Protein AF-A0A6N9PVB6-F1 (afdb_monomer)

Structure (mmCIF, N/CA/C/O backbone):
data_AF-A0A6N9PVB6-F1
#
_entry.id   AF-A0A6N9PVB6-F1
#
loop_
_atom_site.group_PDB
_atom_site.id
_atom_site.type_symbol
_atom_site.label_atom_id
_atom_site.label_alt_id
_atom_site.label_comp_id
_atom_site.label_asym_id
_atom_site.label_entity_id
_atom_site.label_seq_id
_atom_site.pdbx_PDB_ins_code
_atom_site.Cartn_x
_atom_site.Cartn_y
_atom_site.Cartn_z
_atom_site.occupancy
_atom_site.B_iso_or_equiv
_atom_site.auth_seq_id
_atom_site.auth_comp_id
_atom_site.auth_asym_id
_atom_site.auth_atom_id
_atom_site.pdbx_PDB_model_num
ATOM 1 N N . MET A 1 1 ? -35.154 41.901 -28.757 1.00 39.94 1 MET A N 1
ATOM 2 C CA . MET A 1 1 ? -33.709 41.919 -28.448 1.00 39.94 1 MET A CA 1
ATOM 3 C C . MET A 1 1 ? -33.556 42.109 -26.951 1.00 39.94 1 MET A C 1
ATOM 5 O O . MET A 1 1 ? -33.824 43.196 -26.463 1.00 39.94 1 MET A O 1
ATOM 9 N N . SER A 1 2 ? -33.204 41.059 -26.215 1.00 25.22 2 SER A N 1
ATOM 10 C CA . SER A 1 2 ? -32.865 41.166 -24.794 1.00 25.22 2 SER A CA 1
ATOM 11 C C . SER A 1 2 ? -31.802 40.123 -24.455 1.00 25.22 2 SER A C 1
ATOM 13 O O . SER A 1 2 ? -31.976 38.923 -24.647 1.00 25.22 2 SER A O 1
ATOM 15 N N . CYS A 1 3 ? -30.654 40.638 -24.030 1.00 26.06 3 CYS A N 1
ATOM 16 C CA . CYS A 1 3 ? -29.507 39.899 -23.536 1.00 26.06 3 CYS A CA 1
ATOM 17 C C . CYS A 1 3 ? -29.863 39.300 -22.168 1.00 26.06 3 CYS A C 1
ATOM 19 O O . CYS A 1 3 ? -30.185 40.043 -21.243 1.00 26.06 3 CYS A O 1
ATOM 21 N N . VAL A 1 4 ? -29.828 37.972 -22.042 1.00 32.75 4 VAL A N 1
ATOM 22 C CA . VAL A 1 4 ? -29.982 37.274 -20.759 1.00 32.75 4 VAL A CA 1
ATOM 23 C C . VAL A 1 4 ? -28.588 36.891 -20.277 1.00 32.75 4 VAL A C 1
ATOM 25 O O . VAL A 1 4 ? -27.956 35.977 -20.806 1.00 32.75 4 VAL A O 1
ATOM 28 N N . THR A 1 5 ? -28.088 37.625 -19.288 1.00 30.58 5 THR A N 1
ATOM 29 C CA . THR A 1 5 ? -26.844 37.307 -18.590 1.00 30.58 5 THR A CA 1
ATOM 30 C C . THR A 1 5 ? -27.099 36.200 -17.566 1.00 30.58 5 THR A C 1
ATOM 32 O O . THR A 1 5 ? -27.980 36.292 -16.712 1.00 30.58 5 THR A O 1
ATOM 35 N N . TRP A 1 6 ? -26.317 35.125 -17.650 1.00 25.53 6 TRP A N 1
ATOM 36 C CA . TRP A 1 6 ? -26.328 34.030 -16.685 1.00 25.53 6 TRP A CA 1
ATOM 37 C C . TRP A 1 6 ? -25.642 34.471 -15.387 1.00 25.53 6 TRP A C 1
ATOM 39 O O . TRP A 1 6 ? -24.425 34.646 -15.343 1.00 25.53 6 TRP A O 1
ATOM 49 N N . ARG A 1 7 ? -26.416 34.641 -14.310 1.00 26.91 7 ARG A N 1
ATOM 50 C CA . ARG A 1 7 ? -25.887 34.831 -12.952 1.00 26.91 7 ARG A CA 1
ATOM 51 C C . ARG A 1 7 ? -25.667 33.456 -12.319 1.00 26.91 7 ARG A C 1
ATOM 53 O O . ARG A 1 7 ? -26.620 32.751 -12.001 1.00 26.91 7 ARG A O 1
ATOM 60 N N . SER A 1 8 ? -24.408 33.071 -12.145 1.00 31.44 8 SER A N 1
ATOM 61 C CA . SER A 1 8 ? -24.009 31.882 -11.393 1.00 31.44 8 SER A CA 1
ATOM 62 C C . SER A 1 8 ? -24.334 32.071 -9.905 1.00 31.44 8 SER A C 1
ATOM 64 O O . SER A 1 8 ? -23.821 32.974 -9.244 1.00 31.44 8 SER A O 1
ATOM 66 N N . LYS A 1 9 ? -25.216 31.218 -9.368 1.00 26.52 9 LYS A N 1
ATOM 67 C CA . LYS A 1 9 ? -25.398 31.034 -7.922 1.00 26.52 9 LYS A CA 1
ATOM 68 C C . LYS A 1 9 ? -24.166 30.303 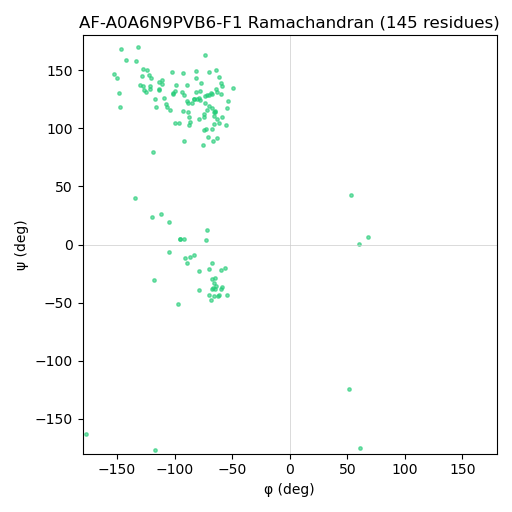-7.387 1.00 26.52 9 LYS A C 1
ATOM 70 O O . LYS A 1 9 ? -24.119 29.078 -7.394 1.00 26.52 9 LYS A O 1
ATOM 75 N N . TRP A 1 10 ? -23.173 31.049 -6.923 1.00 32.34 10 TRP A N 1
ATOM 76 C CA . TRP A 1 10 ? -22.170 30.502 -6.018 1.00 32.34 10 TRP A CA 1
ATOM 77 C C . TRP A 1 10 ? -22.796 30.453 -4.627 1.00 32.34 10 TRP A C 1
ATOM 79 O O . TRP A 1 10 ? -23.067 31.488 -4.019 1.00 32.34 10 TRP A O 1
ATOM 89 N N . ALA A 1 11 ? -23.102 29.243 -4.163 1.00 32.94 11 ALA A N 1
ATOM 90 C CA . ALA A 1 11 ? -23.370 29.007 -2.754 1.00 32.94 11 ALA A CA 1
ATOM 91 C C . ALA A 1 11 ? -22.123 29.405 -1.944 1.00 32.94 11 ALA A C 1
ATOM 93 O O . ALA A 1 11 ? -20.994 29.184 -2.380 1.00 32.94 11 ALA A O 1
ATOM 94 N N . SER A 1 12 ? -22.350 30.047 -0.798 1.00 38.34 12 SER A N 1
ATOM 95 C CA . SER A 1 12 ? -21.317 30.562 0.106 1.00 38.34 12 SER A CA 1
ATOM 96 C C . SER A 1 12 ? -20.235 29.508 0.426 1.00 38.34 12 SER A C 1
ATOM 98 O O . SER A 1 12 ? -20.591 28.376 0.759 1.00 38.34 12 SER A O 1
ATOM 100 N N . PRO A 1 13 ? -18.932 29.859 0.396 1.00 45.34 13 PRO A N 1
ATOM 101 C CA . PRO A 1 13 ? -17.824 28.917 0.591 1.00 45.34 13 PRO A CA 1
ATOM 102 C C . PRO A 1 13 ? -17.645 28.417 2.038 1.00 45.34 13 PRO A C 1
ATOM 104 O O . PRO A 1 13 ? -16.704 27.680 2.315 1.00 45.34 13 PRO A O 1
ATOM 107 N N . PHE A 1 14 ? -18.527 28.785 2.973 1.00 36.38 14 PHE A N 1
ATOM 108 C CA . PHE A 1 14 ? -18.379 28.434 4.392 1.00 36.38 14 PHE A CA 1
ATOM 109 C C . PHE A 1 14 ? -19.047 27.116 4.820 1.00 36.38 14 PHE A C 1
ATOM 111 O O . PHE A 1 14 ? -18.769 26.640 5.915 1.00 36.38 14 PHE A O 1
ATOM 118 N N . LEU A 1 15 ? -19.890 26.496 3.984 1.00 34.34 15 LEU A N 1
ATOM 119 C CA . LEU A 1 15 ? -20.641 25.275 4.345 1.00 34.34 15 LEU A CA 1
ATOM 120 C C . LEU A 1 15 ? -19.971 23.956 3.912 1.00 34.34 15 LEU A C 1
ATOM 122 O O . LEU A 1 15 ? -20.544 22.888 4.096 1.00 34.34 15 LEU A O 1
ATOM 126 N N . SER A 1 16 ? -18.759 24.012 3.356 1.00 41.88 16 SER A N 1
ATOM 127 C CA . SER A 1 16 ? -17.951 22.835 3.001 1.00 41.88 16 SER A CA 1
ATOM 128 C C . SER A 1 16 ? -16.499 23.004 3.457 1.00 41.88 16 SER A C 1
ATOM 130 O O . SER A 1 16 ? -15.562 22.709 2.712 1.00 41.88 16 SER A O 1
ATOM 132 N N . SER A 1 17 ? -16.301 23.573 4.650 1.00 38.91 17 SER A N 1
ATOM 133 C CA . SER A 1 17 ? -14.961 23.728 5.213 1.00 38.91 17 SER A CA 1
ATOM 134 C C . SER A 1 17 ? -14.393 22.348 5.572 1.00 38.91 17 SER A C 1
ATOM 136 O O . SER A 1 17 ? -15.063 21.608 6.296 1.00 38.91 17 SER A O 1
ATOM 138 N N . PRO A 1 18 ? -13.158 21.997 5.157 1.00 41.81 18 PRO A N 1
ATOM 139 C CA . PRO A 1 18 ? -12.524 20.716 5.495 1.00 41.81 18 PRO A CA 1
ATOM 140 C C . PRO A 1 18 ? -12.428 20.467 7.008 1.00 41.81 18 PRO A C 1
ATOM 142 O O . PRO A 1 18 ? -12.309 19.329 7.448 1.00 41.81 18 PRO A O 1
ATOM 145 N N . THR A 1 19 ? -12.513 21.533 7.809 1.00 50.34 19 THR A N 1
ATOM 146 C CA . THR A 1 19 ? -12.519 21.501 9.276 1.00 50.34 19 THR A CA 1
ATOM 147 C C . THR A 1 19 ? -13.767 20.860 9.888 1.00 50.34 19 THR A C 1
ATOM 149 O O . THR A 1 19 ? -13.734 20.523 11.065 1.00 50.34 19 THR A O 1
ATOM 152 N N . GLN A 1 20 ? -14.856 20.678 9.132 1.00 47.28 20 GLN A N 1
ATOM 153 C CA . GLN A 1 20 ? -16.078 20.023 9.629 1.00 47.28 20 GLN A CA 1
ATOM 154 C C . GLN A 1 20 ? -16.054 18.494 9.496 1.00 47.28 20 GLN A C 1
ATOM 156 O O . GLN A 1 20 ? -16.894 17.824 10.090 1.00 47.28 20 GLN A O 1
ATOM 161 N N . THR A 1 21 ? -15.074 17.941 8.777 1.00 46.31 21 THR A N 1
ATOM 162 C CA . THR A 1 21 ? -14.867 16.490 8.624 1.00 46.31 21 THR A 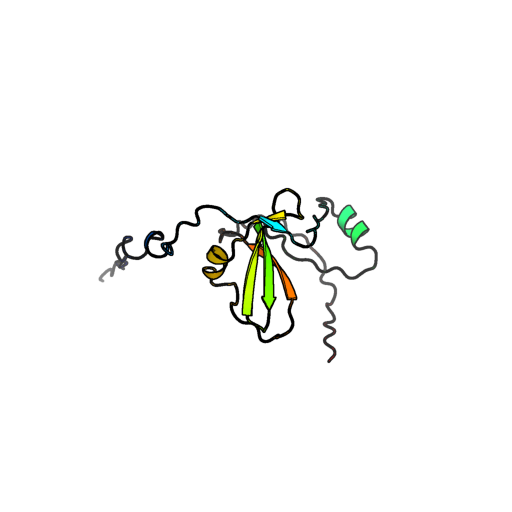CA 1
ATOM 163 C C . THR A 1 21 ? -13.585 16.036 9.322 1.00 46.31 21 THR A C 1
ATOM 165 O O . THR A 1 21 ? -12.962 15.055 8.923 1.00 46.31 21 THR A O 1
ATOM 168 N N . VAL A 1 22 ? -13.142 16.762 10.349 1.00 45.31 22 VAL A N 1
ATOM 169 C CA . VAL A 1 22 ? -12.060 16.290 11.213 1.00 45.31 22 VAL A CA 1
ATOM 170 C C . VAL A 1 22 ? -12.715 15.453 12.301 1.00 45.31 22 VAL A C 1
ATOM 172 O O . VAL A 1 22 ? -13.350 15.985 13.208 1.00 45.31 22 VAL A O 1
ATOM 175 N N . LEU A 1 23 ? -12.619 14.131 12.163 1.00 45.09 23 LEU A N 1
ATOM 176 C CA . LEU A 1 23 ? -12.973 13.190 13.220 1.00 45.09 23 LEU A CA 1
ATOM 177 C C . LEU A 1 23 ? -12.171 13.590 14.474 1.00 45.09 23 LEU A C 1
ATOM 179 O O . LEU A 1 23 ? -10.946 13.649 14.425 1.00 45.09 23 LEU A O 1
ATOM 183 N N . GLY A 1 24 ? -12.877 13.971 15.540 1.00 49.06 24 GLY A N 1
ATOM 184 C CA . GLY A 1 24 ? -12.377 14.800 16.646 1.00 49.06 24 GLY A CA 1
ATOM 185 C C . GLY A 1 24 ? -11.382 14.162 17.617 1.00 49.06 24 GLY A C 1
ATOM 186 O O . GLY A 1 24 ? -11.109 14.765 18.652 1.00 49.06 24 GLY A O 1
ATOM 187 N N . ASP A 1 25 ? -10.818 13.000 17.301 1.00 58.25 25 ASP A N 1
ATOM 188 C CA . ASP A 1 25 ? -9.800 12.371 18.136 1.00 58.25 25 ASP A CA 1
ATOM 189 C C . ASP A 1 25 ? -8.413 12.720 17.594 1.00 58.25 25 ASP A C 1
ATOM 191 O O . ASP A 1 25 ? -7.955 12.201 16.573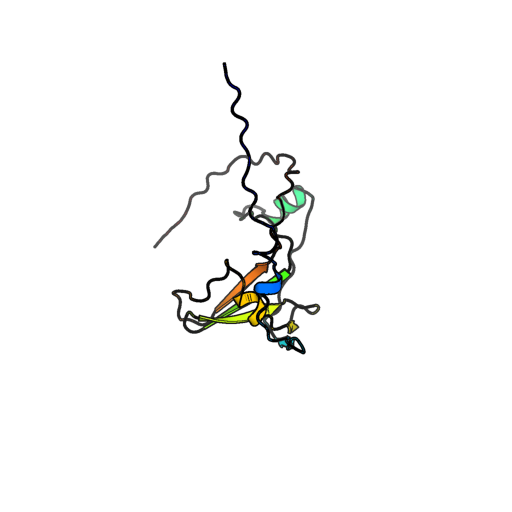 1.00 58.25 25 ASP A O 1
ATOM 195 N N . ILE A 1 26 ? -7.730 13.635 18.284 1.00 51.28 26 ILE A N 1
ATOM 196 C CA . ILE A 1 26 ? -6.307 13.885 18.066 1.00 51.28 26 ILE A CA 1
ATOM 197 C C . ILE A 1 26 ? -5.574 12.612 18.502 1.00 51.28 26 ILE A C 1
ATOM 199 O O . ILE A 1 26 ? -5.418 12.354 19.695 1.00 51.28 26 ILE A O 1
ATOM 203 N N . LEU A 1 27 ? -5.133 11.802 17.537 1.00 59.06 27 LEU A N 1
ATOM 204 C CA . LEU A 1 27 ? -4.163 10.740 17.793 1.00 59.06 27 LEU A CA 1
ATOM 205 C C . LEU A 1 27 ? -2.902 11.399 18.353 1.00 59.06 27 LEU A C 1
ATOM 207 O O . LEU A 1 27 ? -2.213 12.125 17.639 1.00 59.06 27 LEU A O 1
ATOM 211 N N . ALA A 1 28 ? -2.644 11.179 19.643 1.00 57.34 28 ALA A N 1
ATOM 212 C CA . ALA A 1 28 ? -1.504 11.766 20.335 1.00 57.34 28 ALA A CA 1
ATOM 213 C C . ALA A 1 28 ? -0.182 11.345 19.676 1.00 57.34 28 ALA A C 1
ATOM 215 O O . ALA A 1 28 ? 0.714 12.171 19.534 1.00 57.34 28 ALA A O 1
ATOM 216 N N . GLU A 1 29 ? -0.090 10.089 19.224 1.00 67.69 29 GLU A N 1
ATOM 217 C CA . GLU A 1 29 ? 1.086 9.517 18.569 1.00 67.69 29 GLU A CA 1
ATOM 218 C C . GLU A 1 29 ? 0.673 8.390 17.608 1.00 67.69 29 GLU A C 1
ATOM 220 O O . GLU A 1 29 ? -0.288 7.657 17.861 1.00 67.69 29 GLU A O 1
ATOM 225 N N . LEU A 1 30 ? 1.401 8.239 16.498 1.00 81.75 30 LEU A N 1
ATOM 226 C CA . LEU A 1 30 ? 1.228 7.106 15.590 1.00 81.75 30 LEU A CA 1
ATOM 227 C C . LEU A 1 30 ? 2.016 5.910 16.126 1.00 81.75 30 LEU A C 1
ATOM 229 O O . LEU A 1 30 ? 3.218 6.001 16.372 1.00 81.75 30 LEU A O 1
ATOM 233 N N . THR A 1 31 ? 1.346 4.773 16.306 1.00 86.00 31 THR A N 1
ATOM 234 C CA . THR A 1 31 ? 2.002 3.570 16.829 1.00 86.00 31 THR A CA 1
ATOM 235 C C . THR A 1 31 ? 2.897 2.942 15.754 1.00 86.00 31 THR A C 1
ATOM 237 O O . THR A 1 31 ? 2.412 2.679 14.648 1.00 86.00 31 THR A O 1
ATOM 240 N N . PRO A 1 32 ? 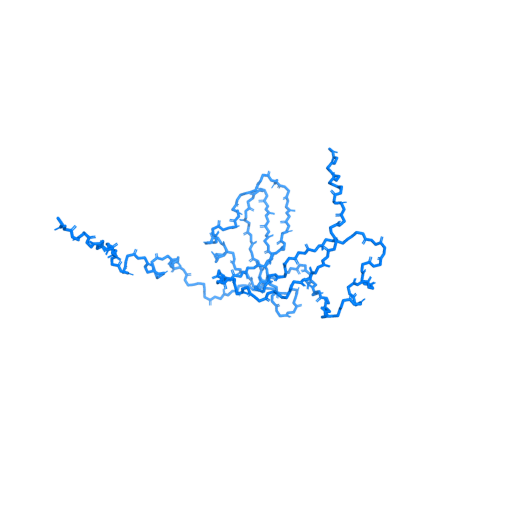4.182 2.660 16.043 1.00 86.56 32 PRO A N 1
ATOM 241 C CA . PRO A 1 32 ? 5.046 1.961 15.106 1.00 86.56 32 PRO A CA 1
ATOM 242 C C . PRO A 1 32 ? 4.649 0.483 15.016 1.00 86.56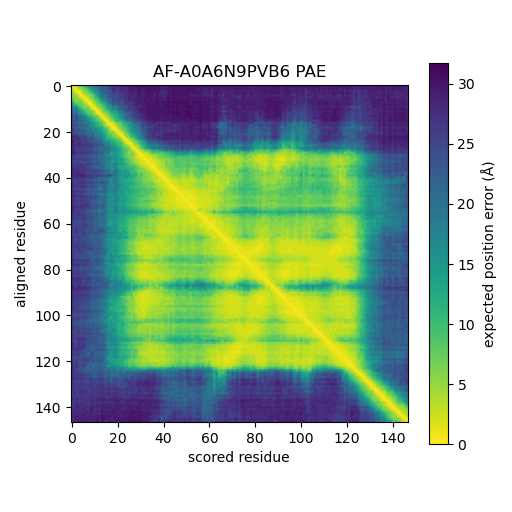 32 PRO A C 1
ATOM 244 O O . PRO A 1 32 ? 4.549 -0.217 16.023 1.00 86.56 32 PRO A O 1
ATOM 247 N N . VAL A 1 33 ? 4.450 -0.015 13.798 1.00 88.19 33 VAL A N 1
ATOM 248 C CA . VAL A 1 33 ? 4.045 -1.395 13.519 1.00 88.19 33 VAL A CA 1
ATOM 249 C C . VAL A 1 33 ? 5.018 -2.034 12.540 1.00 88.19 33 VAL A C 1
ATOM 251 O O . VAL A 1 33 ? 5.357 -1.478 11.493 1.00 88.19 33 VAL A O 1
ATOM 254 N N . ARG A 1 34 ? 5.446 -3.255 12.866 1.00 87.00 34 ARG A N 1
ATOM 255 C CA . ARG A 1 34 ? 6.303 -4.052 11.991 1.00 87.00 34 ARG A CA 1
ATOM 256 C C . ARG A 1 34 ? 5.489 -4.693 10.864 1.00 87.00 34 ARG A C 1
ATOM 258 O O . ARG A 1 34 ? 4.458 -5.331 11.099 1.00 87.00 34 ARG A O 1
ATOM 265 N N . HIS A 1 35 ? 5.984 -4.576 9.639 1.00 84.62 35 HIS A N 1
ATOM 266 C CA . HIS A 1 35 ? 5.400 -5.200 8.456 1.00 84.62 35 HIS A CA 1
ATOM 267 C C . HIS A 1 35 ? 6.460 -5.923 7.616 1.00 84.62 35 HIS A C 1
ATOM 269 O O . HIS A 1 35 ? 7.664 -5.819 7.857 1.00 84.62 35 HIS A O 1
ATOM 275 N N . THR A 1 36 ? 6.002 -6.702 6.635 1.00 82.62 36 THR A N 1
ATOM 276 C CA . THR A 1 36 ? 6.878 -7.383 5.675 1.00 82.62 36 THR A CA 1
ATOM 277 C C . THR A 1 36 ? 7.727 -6.351 4.928 1.00 82.62 36 THR A C 1
ATOM 279 O O . THR A 1 36 ? 7.166 -5.325 4.526 1.00 82.62 36 THR A O 1
ATOM 282 N N . PRO A 1 37 ? 9.038 -6.589 4.724 1.00 82.50 37 PRO A N 1
ATOM 283 C CA . PRO A 1 37 ? 9.913 -5.624 4.071 1.00 82.50 37 PRO A CA 1
ATOM 284 C C . PRO A 1 37 ? 9.360 -5.179 2.714 1.00 82.50 37 PRO A C 1
ATOM 286 O O . PRO A 1 37 ? 9.100 -6.004 1.838 1.00 82.50 37 PRO A O 1
ATOM 289 N N . MET A 1 38 ? 9.178 -3.873 2.539 1.00 82.75 38 MET A N 1
ATOM 290 C CA . MET A 1 38 ? 8.720 -3.307 1.269 1.00 82.75 38 MET A CA 1
ATOM 291 C C . MET A 1 38 ? 9.920 -2.982 0.383 1.00 82.75 38 MET A C 1
ATOM 293 O O . MET A 1 38 ? 10.803 -2.219 0.771 1.00 82.75 38 MET A O 1
ATOM 297 N N . LEU A 1 39 ? 9.944 -3.553 -0.819 1.00 82.75 39 LEU A N 1
ATOM 298 C CA . LEU A 1 39 ? 11.043 -3.369 -1.764 1.00 82.75 39 LEU A CA 1
ATOM 299 C C . LEU A 1 39 ? 10.913 -2.048 -2.533 1.00 82.75 39 LEU A C 1
ATOM 301 O O . LEU A 1 39 ? 9.812 -1.575 -2.820 1.00 82.75 39 LEU A O 1
ATOM 305 N N . SER A 1 40 ? 12.050 -1.468 -2.916 1.00 81.88 40 SER A N 1
ATOM 306 C CA . SER A 1 40 ? 12.087 -0.392 -3.906 1.00 81.88 40 SER A CA 1
ATOM 307 C C . SER A 1 40 ? 12.312 -0.947 -5.306 1.00 81.88 40 SER A C 1
ATOM 309 O O . SER A 1 40 ? 13.037 -1.919 -5.489 1.00 81.88 40 SER A O 1
ATOM 311 N N . ALA A 1 41 ? 11.732 -0.279 -6.299 1.00 85.00 41 ALA A N 1
ATOM 312 C CA . ALA A 1 41 ? 11.989 -0.570 -7.701 1.00 85.00 41 ALA A CA 1
ATOM 313 C C . ALA A 1 41 ? 13.177 0.249 -8.224 1.00 85.00 41 ALA A C 1
ATOM 315 O O . ALA A 1 41 ? 13.255 1.461 -7.977 1.00 85.00 41 ALA A O 1
ATOM 316 N N . ASP A 1 42 ? 14.042 -0.406 -8.998 1.00 86.88 42 ASP A N 1
ATOM 317 C CA . ASP A 1 42 ? 15.063 0.263 -9.801 1.00 86.88 42 ASP A CA 1
ATOM 318 C C . ASP A 1 42 ? 14.421 1.138 -10.880 1.00 86.88 42 ASP A C 1
ATOM 320 O O . ASP A 1 42 ? 13.316 0.885 -11.366 1.00 86.88 42 ASP A O 1
ATOM 324 N N . LYS A 1 43 ? 15.119 2.214 -11.248 1.00 88.94 43 LYS A N 1
ATOM 325 C CA . LYS A 1 43 ? 14.614 3.223 -12.182 1.00 88.94 43 LYS A CA 1
ATOM 326 C C . LYS A 1 43 ? 15.599 3.393 -13.325 1.00 88.94 43 LYS A C 1
ATOM 328 O O . LYS A 1 43 ? 16.780 3.628 -13.100 1.00 88.94 43 LYS A O 1
ATOM 333 N N . THR A 1 44 ? 15.088 3.369 -14.549 1.00 89.50 44 THR A N 1
ATOM 334 C CA . THR A 1 44 ? 15.837 3.756 -15.746 1.00 89.50 44 THR A CA 1
ATOM 335 C C . THR A 1 44 ? 15.113 4.890 -16.459 1.00 89.50 44 THR A C 1
ATOM 337 O O . THR A 1 44 ? 13.885 4.958 -16.453 1.00 89.50 44 THR A O 1
ATOM 340 N N . LYS A 1 45 ? 15.882 5.795 -17.066 1.00 89.50 45 LYS A N 1
ATOM 341 C CA . LYS A 1 45 ? 15.372 6.815 -17.998 1.00 89.50 45 LYS A CA 1
ATOM 342 C C . LYS A 1 45 ? 15.699 6.480 -19.456 1.00 89.50 45 LYS A C 1
ATOM 344 O O . LYS A 1 45 ? 15.256 7.187 -20.351 1.00 89.50 45 LYS A O 1
ATOM 349 N N . LEU A 1 46 ? 16.490 5.430 -19.677 1.00 91.62 46 LEU A N 1
ATOM 350 C CA . LEU A 1 46 ? 16.963 5.001 -20.987 1.00 91.62 46 LEU A CA 1
ATOM 351 C C . LEU A 1 46 ? 16.106 3.848 -21.502 1.00 91.62 46 LEU A C 1
ATOM 353 O O . LEU A 1 46 ? 15.796 2.916 -20.748 1.00 91.62 46 LEU A O 1
ATOM 357 N N . VAL A 1 47 ? 15.766 3.903 -22.790 1.00 89.62 47 VAL A N 1
ATOM 358 C CA . VAL A 1 47 ? 14.947 2.885 -23.464 1.00 89.62 47 VAL A CA 1
ATOM 359 C C . VAL A 1 47 ? 15.704 1.561 -23.539 1.00 89.62 47 VAL A C 1
ATOM 361 O O . VAL A 1 47 ? 15.124 0.505 -23.300 1.00 89.62 47 VAL A O 1
ATOM 364 N N . GLU A 1 48 ? 17.016 1.607 -23.756 1.00 91.19 48 GLU A N 1
ATOM 365 C CA . GLU A 1 48 ? 17.894 0.435 -23.793 1.00 91.19 48 GLU A CA 1
ATOM 366 C C . GLU A 1 48 ? 17.846 -0.341 -22.471 1.00 91.19 48 GLU A C 1
ATOM 368 O O . GLU A 1 48 ? 17.845 -1.572 -22.463 1.00 91.19 48 GLU A O 1
ATOM 373 N N . GLY A 1 49 ? 17.739 0.372 -21.344 1.00 88.88 49 GLY A N 1
ATOM 374 C CA . GLY A 1 49 ? 17.583 -0.239 -20.025 1.00 88.88 49 GLY A CA 1
ATOM 375 C C . GLY A 1 49 ? 16.268 -1.008 -19.886 1.00 88.88 49 GLY A C 1
ATOM 376 O O . GLY A 1 49 ? 16.254 -2.093 -19.306 1.00 88.88 49 GLY A O 1
ATOM 377 N N . LEU A 1 50 ? 15.180 -0.488 -20.465 1.00 88.94 50 LEU A N 1
ATOM 378 C CA . LEU A 1 50 ? 13.882 -1.165 -20.478 1.00 88.94 50 LEU A CA 1
ATOM 379 C C . LEU A 1 50 ? 13.902 -2.405 -21.383 1.00 88.94 50 LEU A C 1
ATOM 381 O O . LEU A 1 50 ? 13.424 -3.459 -20.971 1.00 88.94 50 LEU A O 1
ATOM 385 N N . VAL A 1 51 ? 14.502 -2.309 -22.574 1.00 90.44 51 VAL A N 1
ATOM 386 C CA . VAL A 1 51 ? 14.660 -3.454 -23.493 1.00 90.44 51 VAL A CA 1
ATOM 387 C C . VAL A 1 51 ? 15.500 -4.555 -22.842 1.00 90.44 51 VAL A C 1
ATOM 389 O O . VAL A 1 51 ? 15.127 -5.727 -22.872 1.00 90.44 51 VAL A O 1
ATOM 392 N N . ARG A 1 52 ? 16.595 -4.186 -22.165 1.00 92.62 52 ARG A N 1
ATOM 393 C CA . ARG A 1 52 ? 17.432 -5.132 -21.414 1.00 92.62 52 ARG A CA 1
ATOM 394 C C . ARG A 1 52 ? 16.686 -5.785 -20.246 1.00 92.62 52 ARG A C 1
ATOM 396 O O . ARG A 1 52 ? 16.952 -6.949 -19.948 1.00 92.62 52 ARG A O 1
ATOM 403 N N . PHE A 1 53 ? 15.798 -5.050 -19.575 1.00 89.88 53 PHE A N 1
ATOM 404 C CA . PHE A 1 53 ? 14.952 -5.582 -18.505 1.00 89.88 53 PHE A CA 1
ATOM 405 C C . PHE A 1 53 ? 13.918 -6.581 -19.045 1.00 89.88 53 PHE A C 1
ATOM 407 O O . PHE A 1 53 ? 13.812 -7.685 -18.514 1.00 89.88 53 PHE A O 1
ATOM 414 N N . ALA A 1 54 ? 13.209 -6.219 -20.120 1.00 91.75 54 ALA A N 1
ATOM 415 C CA . ALA A 1 54 ? 12.166 -7.047 -20.726 1.00 91.75 54 ALA A CA 1
ATOM 416 C C . ALA A 1 54 ? 12.721 -8.329 -21.368 1.00 91.75 54 ALA A C 1
ATOM 418 O O . ALA A 1 54 ? 12.117 -9.395 -21.248 1.00 91.75 54 ALA A O 1
ATOM 419 N N . ARG A 1 55 ? 13.900 -8.247 -22.004 1.00 91.56 55 ARG A N 1
ATOM 420 C CA . ARG A 1 55 ? 14.472 -9.340 -22.809 1.00 91.56 55 ARG A CA 1
ATOM 421 C C . ARG A 1 55 ? 13.425 -9.836 -23.822 1.00 91.56 55 ARG A C 1
ATOM 423 O O . ARG A 1 55 ? 12.902 -9.029 -24.578 1.00 91.56 55 ARG A O 1
ATOM 430 N N . GLU A 1 56 ? 13.104 -11.127 -23.812 1.00 91.50 56 GLU A N 1
ATOM 431 C CA . GLU A 1 56 ? 12.100 -11.763 -24.683 1.00 91.50 56 GLU A CA 1
ATOM 432 C C . GLU A 1 56 ? 10.791 -12.090 -23.941 1.00 91.50 56 GLU A C 1
ATOM 434 O O . GLU A 1 56 ? 10.030 -12.956 -24.363 1.00 91.50 56 GLU A O 1
ATOM 439 N N . LYS A 1 57 ? 10.539 -11.451 -22.792 1.00 94.12 57 LYS A N 1
ATOM 440 C CA . LYS A 1 57 ? 9.349 -11.704 -21.973 1.00 94.12 57 LYS A CA 1
ATOM 441 C C . LYS A 1 57 ? 8.303 -10.615 -22.169 1.00 94.12 57 LYS A C 1
ATOM 443 O O . LYS A 1 57 ? 8.639 -9.441 -22.320 1.00 94.12 57 LYS A O 1
ATOM 448 N N . ASP A 1 58 ? 7.038 -11.004 -22.058 1.00 92.94 58 ASP A N 1
ATOM 449 C CA . ASP A 1 58 ? 5.938 -10.051 -21.947 1.00 92.94 58 ASP A CA 1
ATOM 450 C C . ASP A 1 58 ? 6.072 -9.237 -20.652 1.00 92.94 58 ASP A C 1
ATOM 452 O O . ASP A 1 58 ? 6.325 -9.781 -19.573 1.00 92.94 58 ASP A O 1
ATOM 456 N N . VAL A 1 59 ? 5.907 -7.916 -20.759 1.00 91.31 59 VAL A N 1
ATOM 457 C CA . VAL A 1 59 ? 6.025 -6.977 -19.636 1.00 91.31 59 VAL A CA 1
ATOM 458 C C . VAL A 1 59 ? 4.739 -6.183 -19.445 1.00 91.31 59 VAL A C 1
ATOM 460 O O . VAL A 1 59 ? 4.158 -5.666 -20.399 1.00 91.31 59 VAL A O 1
ATOM 463 N N . LEU A 1 60 ? 4.312 -6.043 -18.188 1.00 91.69 60 LEU A N 1
ATOM 464 C CA . LEU A 1 60 ? 3.208 -5.165 -17.816 1.00 91.69 60 LEU A CA 1
ATOM 465 C C . LEU A 1 60 ? 3.743 -3.760 -17.534 1.00 91.69 60 LEU A C 1
ATOM 467 O O . LEU A 1 60 ? 4.569 -3.562 -16.643 1.00 91.69 60 LEU A O 1
ATOM 471 N N . LEU A 1 61 ? 3.238 -2.777 -18.273 1.00 89.19 61 LEU A N 1
ATOM 472 C CA . LEU A 1 61 ? 3.542 -1.367 -18.054 1.00 89.19 61 LEU A CA 1
ATOM 473 C C . LEU A 1 61 ? 2.385 -0.709 -17.306 1.00 89.19 61 LEU A C 1
ATOM 475 O O . LEU A 1 61 ? 1.230 -0.807 -17.714 1.00 89.19 61 LEU A O 1
ATOM 479 N N . SER A 1 62 ? 2.706 -0.011 -16.223 1.00 88.62 62 SER A N 1
ATOM 480 C CA . SER A 1 62 ? 1.744 0.766 -15.445 1.00 88.62 62 SER A CA 1
ATOM 481 C C . SER A 1 62 ? 2.298 2.151 -15.136 1.00 88.62 62 SER A C 1
ATOM 483 O O . SER A 1 62 ? 3.508 2.392 -15.180 1.00 88.62 62 SER A O 1
ATOM 485 N N . TRP A 1 63 ? 1.397 3.089 -14.852 1.00 89.44 63 TRP A N 1
ATOM 486 C CA . TRP A 1 63 ? 1.787 4.424 -14.425 1.00 89.44 63 TRP A CA 1
ATOM 487 C C . TRP A 1 63 ? 2.367 4.368 -13.020 1.00 89.44 63 TRP A C 1
ATOM 489 O O . TRP A 1 63 ? 1.742 3.857 -12.091 1.00 89.44 63 TRP A O 1
ATOM 499 N N . LYS A 1 64 ? 3.553 4.952 -12.857 1.00 87.12 64 LYS A N 1
ATOM 500 C CA . LYS A 1 64 ? 4.131 5.150 -11.537 1.00 87.12 64 LYS A CA 1
ATOM 501 C C . LYS A 1 64 ? 3.390 6.285 -10.839 1.00 87.12 64 LYS A C 1
ATOM 503 O O . LYS A 1 64 ? 3.487 7.437 -11.254 1.00 87.12 64 LYS A O 1
ATOM 508 N N . ILE A 1 65 ? 2.665 5.943 -9.784 1.00 88.50 65 ILE A N 1
ATOM 509 C CA . ILE A 1 65 ? 1.997 6.917 -8.926 1.00 88.50 65 ILE A CA 1
ATOM 510 C C . ILE A 1 65 ? 3.013 7.432 -7.910 1.00 88.50 65 ILE A C 1
ATOM 512 O O . ILE A 1 65 ? 3.662 6.650 -7.215 1.00 88.50 65 ILE A O 1
ATOM 516 N N . ASP A 1 66 ? 3.175 8.750 -7.849 1.00 84.19 66 ASP A N 1
ATOM 517 C CA . ASP A 1 66 ? 4.041 9.396 -6.871 1.00 84.19 66 ASP A CA 1
ATOM 518 C C . ASP A 1 66 ? 3.209 9.772 -5.642 1.00 84.19 66 ASP A C 1
ATOM 520 O O . ASP A 1 66 ? 2.283 10.581 -5.709 1.00 84.19 66 ASP A O 1
ATOM 524 N N . GLY A 1 67 ? 3.524 9.142 -4.516 1.00 88.19 67 GLY A N 1
ATOM 525 C CA . GLY A 1 67 ? 2.762 9.271 -3.285 1.00 88.19 67 GLY A CA 1
ATOM 526 C C . GLY A 1 67 ? 3.388 8.486 -2.138 1.00 88.19 67 GLY A C 1
ATOM 527 O O . GLY A 1 67 ? 4.556 8.095 -2.200 1.00 88.19 67 GLY A O 1
ATOM 528 N N . LEU A 1 68 ? 2.599 8.253 -1.094 1.00 89.19 68 LEU A N 1
ATOM 529 C CA . LEU A 1 68 ? 3.003 7.478 0.073 1.00 89.19 68 LEU A CA 1
ATOM 530 C C . LEU A 1 68 ? 2.586 6.017 -0.099 1.00 89.19 68 LEU A C 1
ATOM 532 O O . LEU A 1 68 ? 1.439 5.725 -0.428 1.00 89.19 68 LEU A O 1
ATOM 536 N N . THR A 1 69 ? 3.511 5.091 0.135 1.00 90.62 69 THR A N 1
ATOM 537 C CA . THR A 1 69 ? 3.209 3.659 0.080 1.00 90.62 69 THR A CA 1
ATOM 538 C C . THR A 1 69 ? 2.568 3.195 1.386 1.00 90.62 69 THR A C 1
ATOM 540 O O . THR A 1 69 ? 3.099 3.470 2.466 1.00 90.62 69 THR A O 1
ATOM 543 N N . LEU A 1 70 ? 1.454 2.473 1.268 1.00 91.88 70 LEU A N 1
ATOM 544 C CA . LEU A 1 70 ? 0.697 1.893 2.374 1.00 91.88 70 LEU A CA 1
ATOM 545 C C . LEU A 1 70 ? 0.546 0.377 2.194 1.00 91.88 70 LEU A C 1
ATOM 547 O O . LEU A 1 70 ? 0.467 -0.129 1.071 1.00 91.88 70 LEU A O 1
ATOM 551 N N . VAL A 1 71 ? 0.463 -0.326 3.319 1.00 92.06 71 VAL A N 1
ATOM 552 C CA . VAL A 1 71 ? 0.026 -1.719 3.421 1.00 92.06 71 VAL A CA 1
ATOM 553 C C . VAL A 1 71 ? -1.362 -1.722 4.049 1.00 92.06 71 VAL A C 1
ATOM 555 O O . VAL A 1 71 ? -1.515 -1.248 5.172 1.00 92.06 71 VAL A O 1
ATOM 558 N N . LEU A 1 72 ? -2.359 -2.263 3.356 1.00 92.75 72 LEU A N 1
ATOM 559 C CA . LEU A 1 72 ? -3.701 -2.484 3.892 1.00 92.75 72 LEU A CA 1
ATOM 560 C C . LEU A 1 72 ? -3.841 -3.955 4.271 1.00 92.75 72 LEU A C 1
ATOM 562 O O . LEU A 1 72 ? -3.509 -4.820 3.465 1.00 92.75 72 LEU A O 1
ATOM 566 N N . ARG A 1 73 ? -4.320 -4.244 5.477 1.00 93.56 73 ARG A N 1
ATOM 567 C CA . ARG A 1 73 ? -4.595 -5.604 5.947 1.00 93.56 73 ARG A CA 1
ATOM 568 C C . ARG A 1 73 ? -6.094 -5.811 6.053 1.00 93.56 73 ARG A C 1
ATOM 570 O O . ARG A 1 73 ? -6.782 -5.044 6.734 1.00 93.56 73 ARG A O 1
ATOM 577 N N . TYR A 1 74 ? -6.553 -6.862 5.396 1.00 94.12 74 TYR A N 1
ATOM 578 C CA . TYR A 1 74 ? -7.920 -7.342 5.451 1.00 94.12 74 TYR A CA 1
ATOM 579 C C . TYR A 1 74 ? -7.945 -8.678 6.182 1.00 94.12 74 TYR A C 1
ATOM 581 O O . TYR A 1 74 ? -7.019 -9.477 6.049 1.00 94.12 74 TYR A O 1
ATOM 589 N N . ASP A 1 75 ? -8.983 -8.881 6.981 1.00 92.88 75 ASP A N 1
ATOM 590 C CA . ASP A 1 75 ? -9.230 -10.125 7.705 1.00 92.88 75 ASP A CA 1
ATOM 591 C C . ASP A 1 75 ? -10.738 -10.312 7.845 1.00 92.88 75 ASP A C 1
ATOM 593 O O . ASP A 1 75 ? -11.432 -9.369 8.252 1.00 92.88 75 ASP A O 1
ATOM 597 N N . ASP A 1 76 ? -11.226 -11.502 7.496 1.00 93.06 76 ASP A N 1
ATOM 598 C CA . ASP A 1 76 ? -12.651 -11.838 7.425 1.00 93.06 76 ASP A CA 1
ATOM 599 C C . ASP A 1 76 ? -13.447 -10.858 6.541 1.00 93.06 76 ASP A C 1
ATOM 601 O O . ASP A 1 76 ? -14.496 -10.332 6.913 1.00 93.06 76 ASP A O 1
ATOM 605 N N . GLY A 1 77 ? -12.873 -10.494 5.389 1.00 91.38 77 GLY A N 1
ATOM 606 C CA . GLY A 1 77 ? -13.480 -9.539 4.463 1.00 91.38 77 GLY A CA 1
ATOM 607 C C . GLY A 1 77 ? -13.550 -8.102 4.975 1.00 91.38 77 GLY A C 1
ATOM 608 O O . GLY A 1 77 ? -14.137 -7.256 4.310 1.00 91.38 77 GLY A O 1
ATOM 609 N N . GLN A 1 78 ? -12.956 -7.780 6.127 1.00 93.31 78 GLN A N 1
ATOM 610 C CA . GLN A 1 78 ? -13.026 -6.451 6.737 1.00 93.31 78 GLN A CA 1
ATOM 611 C C . GLN A 1 78 ? -11.666 -5.764 6.752 1.00 93.31 78 GLN A C 1
ATOM 613 O O . GLN A 1 78 ? -10.639 -6.368 7.067 1.00 93.31 78 GLN A O 1
ATOM 618 N N . PHE A 1 79 ? -11.658 -4.461 6.478 1.00 92.94 79 PHE A N 1
ATOM 619 C CA . PHE A 1 79 ? -10.477 -3.625 6.641 1.00 92.94 79 PHE A CA 1
ATOM 620 C C . PHE A 1 79 ? -10.094 -3.541 8.125 1.00 92.94 79 PHE A C 1
ATOM 622 O O . PHE A 1 79 ? -10.820 -2.968 8.951 1.00 92.94 79 PHE A O 1
ATOM 629 N N . ARG A 1 80 ? -8.929 -4.103 8.463 1.00 93.69 80 ARG A N 1
ATOM 630 C CA . ARG A 1 80 ? -8.415 -4.140 9.837 1.00 93.69 80 ARG A CA 1
ATOM 631 C C . ARG A 1 80 ? -7.426 -3.031 10.117 1.00 93.69 80 ARG A C 1
ATOM 633 O O . ARG A 1 80 ? -7.583 -2.339 11.118 1.00 93.69 80 ARG A O 1
ATOM 640 N N . GLN A 1 81 ? -6.420 -2.881 9.259 1.00 93.19 81 GLN A N 1
ATOM 641 C CA . GLN A 1 81 ? -5.271 -2.034 9.558 1.00 93.19 81 GLN A CA 1
ATOM 642 C C . GLN A 1 81 ? -4.660 -1.425 8.297 1.00 93.19 81 GLN A C 1
ATOM 644 O O . GLN A 1 81 ? -4.559 -2.098 7.270 1.00 93.19 81 GLN A O 1
ATOM 649 N N . ALA A 1 82 ? -4.186 -0.183 8.390 1.00 93.12 82 ALA A N 1
ATOM 650 C CA . ALA A 1 82 ? -3.302 0.421 7.398 1.00 93.12 82 ALA A CA 1
ATOM 651 C C . ALA A 1 82 ? -1.982 0.854 8.031 1.00 93.12 82 ALA A C 1
ATOM 653 O O . ALA A 1 82 ? -1.973 1.507 9.070 1.00 93.12 82 ALA A O 1
ATOM 654 N N . ILE A 1 83 ? -0.876 0.523 7.369 1.00 92.88 83 ILE A N 1
ATOM 655 C CA . ILE A 1 83 ? 0.477 0.793 7.858 1.00 92.88 83 ILE A CA 1
ATOM 656 C C . ILE A 1 83 ? 1.263 1.529 6.772 1.00 92.88 83 ILE A C 1
ATOM 658 O O . ILE A 1 83 ? 1.196 1.159 5.597 1.00 92.88 83 ILE A O 1
ATOM 662 N N . THR A 1 84 ? 2.009 2.568 7.139 1.00 92.88 84 THR A N 1
ATOM 663 C CA . THR A 1 84 ? 2.940 3.238 6.216 1.00 92.88 84 THR A CA 1
ATOM 664 C C . THR A 1 84 ? 4.185 2.387 5.963 1.00 92.88 84 THR A C 1
ATOM 666 O O . THR A 1 84 ? 4.482 1.473 6.715 1.00 92.88 84 THR A O 1
ATOM 669 N N . ARG A 1 85 ? 4.959 2.674 4.912 1.00 88.56 85 ARG A N 1
ATOM 670 C CA . ARG A 1 85 ? 6.248 1.982 4.694 1.00 88.56 85 ARG A CA 1
ATOM 671 C C . ARG A 1 85 ? 7.299 2.286 5.774 1.00 88.56 85 ARG A C 1
ATOM 673 O O . ARG A 1 85 ? 8.199 1.487 6.022 1.00 88.56 85 ARG A O 1
ATOM 680 N N . GLY A 1 86 ? 7.262 3.507 6.304 1.00 84.88 86 GLY A N 1
ATOM 681 C CA . GLY A 1 86 ? 8.324 4.067 7.134 1.00 84.88 86 GLY A CA 1
ATOM 682 C C . GLY A 1 86 ? 9.688 4.197 6.436 1.00 84.88 86 GLY A C 1
ATOM 683 O O . GLY A 1 86 ? 9.850 3.992 5.223 1.00 84.88 86 GLY A O 1
ATOM 684 N N . ARG A 1 87 ? 10.691 4.609 7.220 1.00 74.31 87 ARG A N 1
ATOM 685 C CA . ARG A 1 87 ? 12.047 4.926 6.735 1.00 74.31 87 ARG A CA 1
ATOM 686 C C . ARG A 1 87 ? 12.892 3.674 6.501 1.00 74.31 87 ARG A C 1
ATOM 688 O O . ARG A 1 87 ? 13.611 3.606 5.510 1.00 74.31 87 ARG A O 1
ATOM 695 N N . GLU A 1 88 ? 12.760 2.686 7.380 1.00 73.69 88 GLU A N 1
ATOM 696 C CA . GLU A 1 88 ? 13.542 1.440 7.365 1.00 73.69 88 GLU A CA 1
ATOM 697 C C . GLU A 1 88 ? 12.861 0.313 6.571 1.00 73.69 88 GLU A C 1
ATOM 699 O O . GLU A 1 88 ? 13.357 -0.805 6.527 1.00 73.69 88 GLU A O 1
ATOM 704 N N . SER A 1 89 ? 11.723 0.594 5.920 1.00 76.44 89 SER A N 1
ATOM 705 C CA . SER A 1 89 ? 10.936 -0.333 5.080 1.00 76.44 89 SER A CA 1
ATOM 706 C C . SER A 1 89 ? 10.404 -1.597 5.771 1.00 76.44 89 SER A C 1
ATOM 708 O O . SER A 1 89 ? 9.759 -2.413 5.114 1.00 76.44 89 SER A O 1
ATOM 710 N N . ILE A 1 90 ? 10.674 -1.760 7.067 1.00 81.00 90 ILE A N 1
ATOM 711 C CA . ILE A 1 90 ? 10.249 -2.880 7.922 1.00 81.00 90 ILE A CA 1
ATOM 712 C C . ILE A 1 90 ? 9.342 -2.382 9.056 1.00 81.00 90 ILE A C 1
ATOM 714 O O . ILE A 1 90 ? 8.476 -3.118 9.531 1.00 81.00 90 ILE A O 1
ATOM 718 N N . ILE A 1 91 ? 9.554 -1.144 9.506 1.00 86.38 91 ILE A N 1
ATOM 719 C CA . ILE A 1 91 ? 8.790 -0.500 10.572 1.00 86.38 91 ILE A CA 1
ATOM 720 C C . ILE A 1 91 ? 8.077 0.698 9.962 1.00 86.38 91 ILE A C 1
ATOM 722 O O . ILE A 1 91 ? 8.726 1.619 9.460 1.00 86.38 91 ILE A O 1
ATOM 726 N N . GLY A 1 92 ? 6.753 0.652 10.016 1.00 88.94 92 GLY A N 1
ATOM 727 C CA . GLY A 1 92 ? 5.853 1.700 9.571 1.00 88.94 92 GLY A CA 1
ATOM 728 C C . GLY A 1 92 ? 5.028 2.257 10.717 1.00 88.94 92 GLY A C 1
ATOM 729 O O . GLY A 1 92 ? 5.179 1.841 11.859 1.00 88.94 92 GLY A O 1
ATOM 730 N N . GLU A 1 93 ? 4.130 3.174 10.400 1.00 91.06 93 GLU A N 1
ATOM 731 C CA . GLU A 1 93 ? 3.210 3.797 11.353 1.00 91.06 93 GLU A CA 1
ATOM 732 C C . GLU A 1 93 ? 1.781 3.337 11.069 1.00 91.06 93 GLU A C 1
ATOM 734 O O . GLU A 1 93 ? 1.381 3.257 9.903 1.00 91.06 93 GLU A O 1
ATOM 739 N N . ASP A 1 94 ? 1.012 3.041 12.118 1.00 91.75 94 ASP A N 1
ATOM 740 C CA . ASP A 1 94 ? -0.412 2.739 11.991 1.00 91.75 94 ASP A CA 1
ATOM 741 C C . ASP A 1 94 ? -1.202 4.013 11.661 1.00 91.75 94 ASP A C 1
ATOM 743 O O . ASP A 1 94 ? -1.274 4.953 12.451 1.00 91.75 94 ASP A O 1
ATOM 747 N N . VAL A 1 95 ? -1.807 4.031 10.474 1.00 91.12 95 VAL A N 1
ATOM 748 C CA . VAL A 1 95 ? -2.612 5.141 9.943 1.00 91.12 95 VAL A CA 1
ATOM 749 C C . VAL A 1 95 ? -4.055 4.712 9.668 1.00 91.12 95 VAL A C 1
ATOM 751 O O . VAL A 1 95 ? -4.754 5.316 8.850 1.00 91.12 95 VAL A O 1
ATOM 754 N N . THR A 1 96 ? -4.525 3.665 10.349 1.00 91.19 96 THR A N 1
ATOM 755 C CA . THR A 1 96 ? -5.843 3.049 10.128 1.00 91.19 96 THR A CA 1
ATOM 756 C C . THR A 1 96 ? -6.982 4.058 10.216 1.00 91.19 96 THR A C 1
ATOM 758 O O . THR A 1 96 ? -7.863 4.053 9.356 1.00 91.19 96 THR A O 1
ATOM 761 N N . LEU A 1 97 ? -6.956 4.959 11.204 1.00 87.81 97 LEU A N 1
ATOM 762 C CA . LEU A 1 97 ? -8.008 5.963 11.383 1.00 87.81 97 LEU A CA 1
ATOM 763 C C . LEU A 1 97 ? -8.099 6.916 10.184 1.00 87.81 97 LEU A C 1
ATOM 765 O O . LEU A 1 97 ? -9.188 7.171 9.678 1.00 87.81 97 LEU A O 1
ATOM 769 N N . ALA A 1 98 ? -6.951 7.385 9.689 1.00 87.50 98 ALA A N 1
ATOM 770 C CA . ALA A 1 98 ? -6.891 8.271 8.532 1.00 87.50 98 ALA A CA 1
ATOM 771 C C . ALA A 1 98 ? -7.377 7.556 7.265 1.00 87.50 98 ALA A C 1
ATOM 773 O O . ALA A 1 98 ? -8.190 8.098 6.520 1.00 87.50 98 ALA A O 1
ATOM 774 N N . VAL A 1 99 ? -6.945 6.313 7.045 1.00 89.75 99 VAL A N 1
ATOM 775 C CA . VAL A 1 99 ? -7.318 5.545 5.848 1.00 89.75 99 VAL A CA 1
ATOM 776 C C . VAL A 1 99 ? -8.807 5.193 5.823 1.00 89.75 99 VAL A C 1
ATOM 778 O O . VAL A 1 99 ? -9.393 5.174 4.743 1.00 89.75 99 VAL A O 1
ATOM 781 N N . ARG A 1 100 ? -9.465 5.020 6.980 1.00 88.31 100 ARG A N 1
ATOM 782 C CA . ARG A 1 100 ? -10.932 4.841 7.047 1.00 88.31 100 ARG A CA 1
ATOM 783 C C . ARG A 1 100 ? -11.717 6.021 6.472 1.00 88.31 100 ARG A C 1
ATOM 785 O O . ARG A 1 100 ? -12.866 5.840 6.085 1.00 88.31 100 ARG A O 1
ATOM 792 N N . THR A 1 101 ? -11.118 7.211 6.402 1.00 85.62 101 THR A N 1
ATOM 793 C CA . THR A 1 101 ? -11.754 8.397 5.803 1.00 85.62 101 THR A CA 1
ATOM 794 C C . THR A 1 101 ? -11.617 8.450 4.277 1.00 85.62 101 THR A C 1
ATOM 796 O O . THR A 1 101 ? -12.237 9.295 3.631 1.00 85.62 101 THR A O 1
ATOM 799 N N . PHE A 1 102 ? -10.818 7.564 3.668 1.00 87.25 102 PHE A N 1
ATOM 800 C CA . PHE A 1 102 ? -10.597 7.565 2.224 1.00 87.25 102 PHE A CA 1
ATOM 801 C C . PHE A 1 102 ? -11.774 6.931 1.482 1.00 87.25 102 PHE A C 1
ATOM 803 O O . PHE A 1 102 ? -12.097 5.766 1.677 1.00 87.25 102 PHE A O 1
ATOM 810 N N . LEU A 1 103 ? -12.348 7.676 0.536 1.00 84.19 103 LEU A N 1
ATOM 811 C CA . LEU A 1 103 ? -13.487 7.218 -0.270 1.00 84.19 103 LEU A CA 1
ATOM 812 C C . LEU A 1 103 ? -13.159 6.023 -1.183 1.00 84.19 103 LEU A C 1
ATOM 814 O O . LEU A 1 103 ? -14.038 5.233 -1.504 1.00 84.19 103 LEU A O 1
ATOM 818 N N . ASN A 1 104 ? -11.900 5.900 -1.612 1.00 86.56 104 ASN A N 1
ATOM 819 C CA . ASN A 1 104 ? -11.469 4.900 -2.596 1.00 86.56 104 ASN A CA 1
ATOM 820 C C . ASN A 1 104 ? -10.905 3.618 -1.962 1.00 86.56 104 ASN A C 1
ATOM 822 O O . ASN A 1 104 ? -10.390 2.765 -2.683 1.00 86.56 104 ASN A O 1
ATOM 826 N N . VAL A 1 105 ? -10.953 3.492 -0.633 1.00 89.94 105 VAL A N 1
ATOM 827 C CA . VAL A 1 105 ? -10.512 2.284 0.068 1.00 89.94 105 VAL A CA 1
ATOM 828 C C . VAL A 1 105 ? -11.750 1.508 0.512 1.00 89.94 105 VAL A C 1
ATOM 830 O O . VAL A 1 105 ? -12.521 2.020 1.324 1.00 89.94 105 VAL A O 1
ATOM 833 N N . PRO A 1 106 ? -11.975 0.286 -0.001 1.00 91.94 106 PRO A N 1
ATOM 834 C CA . PRO A 1 106 ? -13.106 -0.515 0.433 1.00 91.94 106 PRO A CA 1
ATOM 835 C C . PRO A 1 106 ? -12.897 -0.940 1.888 1.00 91.94 106 PRO A C 1
ATOM 837 O O . PRO A 1 106 ? -11.844 -1.474 2.240 1.00 91.94 106 PRO A O 1
ATOM 840 N N . LEU A 1 107 ? -13.904 -0.708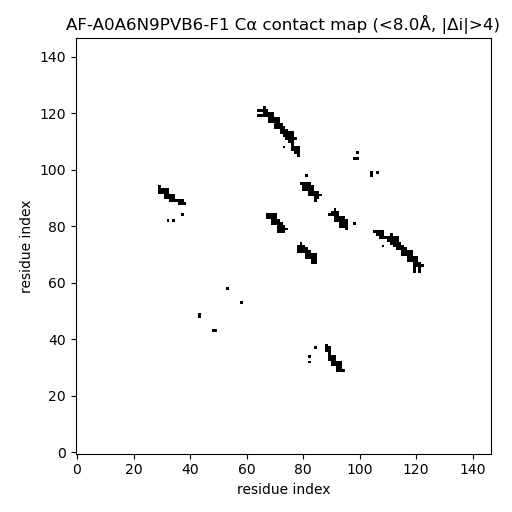 2.731 1.00 91.00 107 LEU A N 1
ATOM 841 C CA . LEU A 1 107 ? -13.905 -1.194 4.115 1.00 91.00 107 LEU A CA 1
ATOM 842 C C . LEU A 1 107 ? -14.281 -2.677 4.203 1.00 91.00 107 LEU A C 1
ATOM 844 O O . LEU A 1 107 ? -13.878 -3.337 5.155 1.00 91.00 107 LEU A O 1
ATOM 848 N N . THR A 1 108 ? -14.987 -3.185 3.191 1.00 91.06 108 THR A N 1
ATOM 849 C CA . THR A 1 108 ? -15.402 -4.583 3.084 1.00 91.06 108 THR A CA 1
ATOM 850 C C . THR A 1 108 ? -15.028 -5.132 1.711 1.00 91.06 108 THR A C 1
ATOM 852 O O . THR A 1 108 ? -15.236 -4.462 0.697 1.00 91.06 108 THR A O 1
ATOM 855 N N . VAL A 1 109 ? -14.502 -6.349 1.680 1.00 92.19 109 VAL A N 1
ATOM 856 C CA . VAL A 1 109 ? -14.143 -7.117 0.484 1.00 92.19 109 VAL A CA 1
ATOM 857 C C . VAL A 1 109 ? -14.806 -8.500 0.560 1.00 92.19 109 VAL A C 1
ATOM 859 O O . VAL A 1 109 ? -15.073 -8.977 1.661 1.00 92.19 109 VAL A O 1
ATOM 862 N N . PRO A 1 110 ? -15.130 -9.134 -0.581 1.00 90.62 110 PRO A N 1
ATOM 863 C CA . PRO A 1 110 ? -15.821 -10.425 -0.589 1.00 90.62 110 PRO A CA 1
ATOM 864 C C . PRO A 1 110 ? -14.954 -11.592 -0.090 1.00 90.62 110 PRO A C 1
ATOM 866 O O . PRO A 1 110 ? -15.499 -12.609 0.327 1.00 90.62 110 PRO A O 1
ATOM 869 N N . ASP A 1 111 ? -13.629 -11.451 -0.124 1.00 88.88 111 ASP A N 1
ATOM 870 C CA . ASP A 1 111 ? -12.692 -12.493 0.292 1.00 88.88 111 ASP A CA 1
ATOM 871 C C . ASP A 1 111 ? -12.539 -12.535 1.817 1.00 88.88 111 AS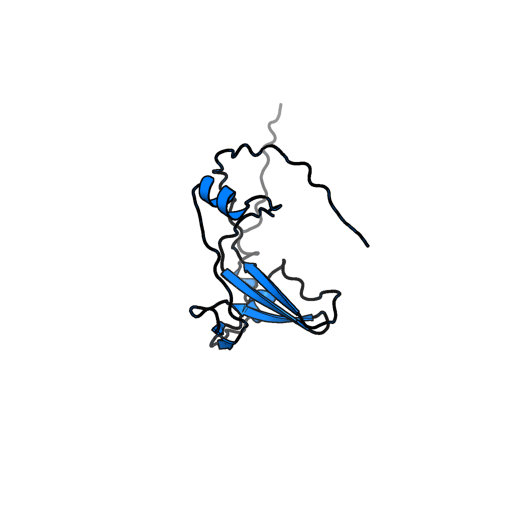P A C 1
ATOM 873 O O . ASP A 1 111 ? -12.190 -11.537 2.448 1.00 88.88 111 ASP A O 1
ATOM 877 N N . THR A 1 112 ? -12.768 -13.706 2.409 1.00 89.62 112 THR A N 1
ATOM 878 C CA . THR A 1 112 ? -12.722 -13.911 3.866 1.00 89.62 112 THR A CA 1
ATOM 879 C C . THR A 1 112 ? -11.338 -14.292 4.390 1.00 89.62 112 THR A C 1
ATOM 881 O O . THR A 1 112 ? -11.097 -14.215 5.591 1.00 89.62 112 THR A O 1
ATOM 884 N N . GLU A 1 113 ? -10.417 -14.712 3.520 1.00 92.88 113 GLU A N 1
ATOM 885 C CA . GLU A 1 113 ? -9.053 -15.052 3.934 1.00 92.88 113 GLU A CA 1
ATOM 886 C C . GLU A 1 113 ? -8.260 -13.799 4.348 1.00 92.88 113 GLU A C 1
ATOM 888 O O . GLU A 1 113 ? -8.478 -12.718 3.800 1.00 92.88 113 GLU A O 1
ATOM 893 N N . PRO A 1 114 ? -7.321 -13.908 5.303 1.00 91.19 114 PRO A N 1
ATOM 894 C CA . PRO A 1 114 ? -6.490 -12.779 5.695 1.00 91.19 114 PRO A CA 1
ATOM 895 C C . PRO A 1 114 ? -5.441 -12.473 4.620 1.00 91.19 114 PRO A C 1
ATOM 897 O O . PRO A 1 114 ? -4.586 -13.306 4.309 1.00 91.19 114 PRO A O 1
ATOM 900 N N . PHE A 1 115 ? -5.444 -11.248 4.089 1.00 92.00 115 PHE A N 1
ATOM 901 C CA . PHE A 1 115 ? -4.459 -10.814 3.094 1.00 92.00 115 PHE A CA 1
ATOM 902 C C . PHE A 1 115 ? -4.017 -9.358 3.262 1.00 92.00 115 PHE A C 1
ATOM 904 O O . PHE A 1 115 ? -4.671 -8.522 3.891 1.00 92.00 115 PHE A O 1
ATOM 911 N N . GLY A 1 116 ? -2.848 -9.062 2.690 1.00 90.12 116 GLY A N 1
ATOM 912 C CA . GLY A 1 116 ? -2.256 -7.731 2.654 1.00 90.12 116 GLY A CA 1
ATOM 913 C C . GLY A 1 116 ? -2.195 -7.183 1.232 1.00 90.12 116 GLY A C 1
ATOM 914 O O . GLY A 1 116 ? -1.729 -7.870 0.327 1.00 90.12 116 GLY A O 1
ATOM 915 N N . VAL A 1 117 ? -2.611 -5.932 1.043 1.00 91.19 117 VAL A N 1
ATOM 916 C CA . VAL A 1 117 ? -2.526 -5.220 -0.238 1.00 91.19 117 VAL A CA 1
ATOM 917 C C . VAL A 1 117 ? -1.548 -4.065 -0.121 1.00 91.19 117 VAL A C 1
ATOM 919 O O . VAL A 1 117 ? -1.601 -3.278 0.824 1.00 91.19 117 VAL A O 1
ATOM 922 N N . TRP A 1 118 ? -0.670 -3.936 -1.112 1.00 90.50 118 TRP A N 1
ATOM 923 C CA . TRP A 1 118 ? 0.238 -2.802 -1.232 1.00 90.50 118 TRP A CA 1
ATOM 924 C C . TRP A 1 118 ? -0.297 -1.789 -2.228 1.00 90.50 118 TRP A C 1
ATOM 926 O O . TRP A 1 118 ? -0.674 -2.135 -3.346 1.00 90.50 118 TRP A O 1
ATOM 936 N N . GLY A 1 119 ? -0.294 -0.522 -1.829 1.00 89.62 119 GLY A N 1
ATOM 937 C CA . GLY A 1 119 ? -0.795 0.567 -2.653 1.00 89.62 119 GLY A CA 1
ATOM 938 C C . GLY A 1 119 ? -0.026 1.857 -2.428 1.00 89.62 119 GLY A C 1
ATOM 939 O O . GLY A 1 119 ? 0.764 1.985 -1.493 1.00 89.62 119 GLY A O 1
ATOM 940 N N . THR A 1 120 ? -0.260 2.827 -3.308 1.00 89.06 120 THR A N 1
ATOM 941 C CA . THR A 1 120 ? 0.249 4.191 -3.152 1.00 89.06 120 THR A CA 1
ATOM 942 C C . THR A 1 120 ? -0.924 5.147 -3.028 1.00 89.06 120 THR A C 1
ATOM 944 O O . THR A 1 120 ? -1.790 5.172 -3.900 1.00 89.06 120 THR A O 1
ATOM 947 N N . VAL A 1 121 ? -0.942 5.942 -1.960 1.00 88.75 121 VAL A N 1
ATOM 948 C CA . VAL A 1 121 ? -1.872 7.059 -1.811 1.00 88.75 121 VAL A CA 1
ATOM 949 C C . VAL A 1 121 ? -1.223 8.330 -2.344 1.00 88.75 121 VAL A C 1
ATOM 951 O O . VAL A 1 121 ? -0.102 8.680 -1.976 1.00 88.75 121 VAL A O 1
ATOM 954 N N . SER A 1 122 ? -1.935 9.032 -3.215 1.00 86.19 122 SER A N 1
ATOM 955 C CA . SER A 1 122 ? -1.533 10.330 -3.749 1.00 86.19 122 SER A CA 1
ATOM 956 C C . SER A 1 122 ? -2.666 11.328 -3.569 1.00 86.19 122 SER A C 1
ATOM 958 O O . SER A 1 122 ? -3.836 10.975 -3.719 1.00 86.19 122 SER A O 1
ATOM 960 N N . SER A 1 123 ? -2.324 12.587 -3.310 1.00 79.75 123 SER A N 1
ATOM 961 C CA . SER A 1 123 ? -3.301 13.675 -3.373 1.00 79.75 123 SER A CA 1
ATOM 962 C C . SER A 1 123 ? -3.866 13.791 -4.798 1.00 79.75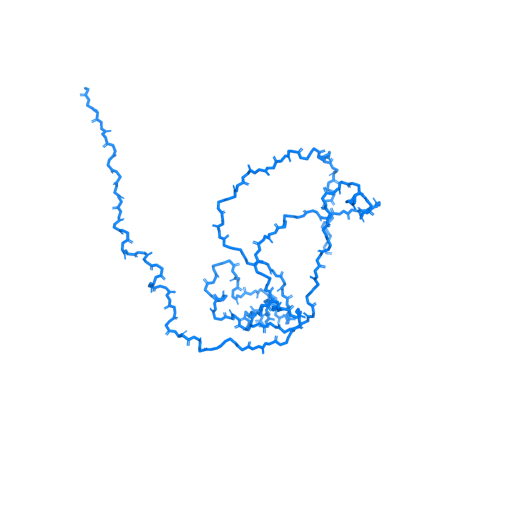 123 SER A C 1
ATOM 964 O O . SER A 1 123 ? -3.113 13.570 -5.755 1.00 79.75 123 SER A O 1
ATOM 966 N N . PRO A 1 124 ? -5.158 14.128 -4.980 1.00 69.69 124 PRO A N 1
ATOM 967 C CA . PRO A 1 124 ? -5.721 14.398 -6.297 1.00 69.69 124 PRO A CA 1
ATOM 968 C C . PRO A 1 124 ? -5.034 15.618 -6.931 1.00 69.69 124 PRO A C 1
ATOM 970 O O . PRO A 1 124 ? -5.420 16.769 -6.739 1.00 69.69 124 PRO A O 1
ATOM 973 N N . GLY A 1 125 ? -3.979 15.362 -7.701 1.00 59.66 125 GLY A N 1
ATOM 974 C CA . GLY A 1 125 ? -3.314 16.362 -8.521 1.00 59.66 125 GLY A CA 1
ATOM 975 C C . GLY A 1 125 ? -4.060 16.576 -9.837 1.00 59.66 125 GLY A C 1
ATOM 976 O O . GLY A 1 125 ? -4.540 15.630 -10.463 1.00 59.66 125 GLY A O 1
ATOM 977 N N . ARG A 1 126 ? -4.103 17.822 -10.323 1.00 42.47 126 ARG A N 1
ATOM 978 C CA . ARG A 1 126 ? -4.417 18.094 -11.731 1.00 42.47 126 ARG A CA 1
ATOM 979 C C . ARG A 1 126 ? -3.301 17.461 -12.567 1.00 42.47 126 ARG A C 1
ATOM 981 O O . ARG A 1 126 ? -2.178 17.955 -12.543 1.00 42.47 126 ARG A O 1
ATOM 988 N N . ILE A 1 127 ? -3.597 16.366 -13.271 1.00 48.69 127 ILE A N 1
ATOM 989 C CA . ILE A 1 127 ? -2.637 15.654 -14.129 1.00 48.69 127 ILE A CA 1
ATOM 990 C C . ILE A 1 127 ? -2.050 16.649 -15.142 1.00 48.69 127 ILE A C 1
ATOM 992 O O . ILE A 1 127 ? -2.696 17.029 -16.120 1.00 48.69 127 ILE A O 1
ATOM 996 N N . SER A 1 128 ? -0.819 17.100 -14.897 1.00 40.41 128 SER A N 1
ATOM 997 C CA . SER A 1 128 ? -0.053 17.926 -15.826 1.00 40.41 128 SER A CA 1
ATOM 998 C C . SER A 1 128 ? 0.403 17.029 -16.975 1.00 40.41 128 SER A C 1
ATOM 1000 O O . SER A 1 128 ? 1.379 16.289 -16.846 1.00 40.41 128 SER A O 1
ATOM 1002 N N . ARG A 1 129 ? -0.306 17.081 -18.108 1.00 39.44 129 ARG A N 1
ATOM 1003 C CA . ARG A 1 129 ? 0.092 16.398 -19.345 1.00 39.44 129 ARG A CA 1
ATOM 1004 C C . ARG A 1 129 ? 1.377 17.029 -19.895 1.00 39.44 129 ARG A C 1
ATOM 1006 O O . ARG A 1 129 ? 1.327 17.942 -20.710 1.00 39.44 129 ARG A O 1
ATOM 1013 N N . ARG A 1 130 ? 2.537 16.536 -19.467 1.00 35.72 130 ARG A N 1
ATOM 1014 C CA . ARG A 1 130 ? 3.772 16.597 -20.261 1.00 35.72 130 ARG A CA 1
ATOM 1015 C C . ARG A 1 130 ? 4.225 15.174 -20.523 1.00 35.72 130 ARG A C 1
ATOM 1017 O O . ARG A 1 130 ? 5.093 14.651 -19.838 1.00 35.72 130 ARG A O 1
ATOM 1024 N N . THR A 1 131 ? 3.597 14.546 -21.503 1.00 41.84 131 THR A N 1
ATOM 1025 C CA . THR A 1 131 ? 4.094 13.307 -22.093 1.00 41.84 131 THR A CA 1
ATOM 1026 C C . THR A 1 131 ? 4.647 13.642 -23.467 1.00 41.84 131 THR A C 1
ATOM 1028 O O . THR A 1 131 ? 3.915 14.099 -24.341 1.00 41.84 131 THR A O 1
ATOM 1031 N N . THR A 1 132 ? 5.941 13.414 -23.669 1.00 33.22 132 THR A N 1
ATOM 1032 C CA . THR A 1 132 ? 6.477 13.169 -25.008 1.00 33.22 132 THR A CA 1
ATOM 1033 C C . THR A 1 132 ? 5.836 11.872 -25.514 1.00 33.22 132 THR A C 1
ATOM 1035 O O . THR A 1 132 ? 5.795 10.897 -24.758 1.00 33.22 132 THR A O 1
ATOM 1038 N N . PRO A 1 133 ? 5.291 11.822 -26.739 1.00 30.92 133 PRO A N 1
ATOM 1039 C CA . PRO A 1 133 ? 4.704 10.596 -27.257 1.00 30.92 133 PRO A CA 1
ATOM 1040 C C . PRO A 1 133 ? 5.802 9.540 -27.432 1.00 30.92 133 PRO A C 1
ATOM 1042 O O . PRO A 1 133 ? 6.697 9.686 -28.260 1.00 30.92 133 PRO A O 1
ATOM 1045 N N . ILE A 1 134 ? 5.733 8.470 -26.642 1.00 42.06 134 ILE A N 1
ATOM 1046 C CA . ILE A 1 134 ? 6.499 7.249 -26.886 1.00 42.06 134 ILE A CA 1
ATOM 1047 C C . ILE A 1 134 ? 5.651 6.414 -27.846 1.00 42.06 134 ILE A C 1
ATOM 1049 O O . ILE A 1 134 ? 4.623 5.862 -27.460 1.00 42.06 134 ILE A O 1
ATOM 1053 N N . SER A 1 135 ? 6.054 6.363 -29.116 1.00 30.44 135 SER A N 1
ATOM 1054 C CA . SER A 1 135 ? 5.415 5.514 -30.123 1.00 30.44 135 SER A CA 1
ATOM 1055 C C . SER A 1 135 ? 5.822 4.056 -29.903 1.00 30.44 135 SER A C 1
ATOM 1057 O O . SER A 1 135 ? 6.771 3.567 -30.512 1.00 30.44 135 SER A O 1
ATOM 1059 N N . VAL A 1 136 ? 5.103 3.350 -29.035 1.00 42.97 136 VAL A N 1
ATOM 1060 C CA . VAL A 1 136 ? 5.147 1.885 -28.975 1.00 42.97 136 VAL A CA 1
ATOM 1061 C C . VAL A 1 136 ? 4.165 1.322 -30.000 1.00 42.97 136 VAL A C 1
ATOM 1063 O O . VAL A 1 136 ? 2.976 1.636 -29.966 1.00 42.97 136 VAL A O 1
ATOM 1066 N N . LYS A 1 137 ? 4.656 0.502 -30.941 1.00 28.42 137 LYS A N 1
ATOM 1067 C CA . LYS A 1 137 ? 3.770 -0.287 -31.808 1.00 28.42 137 LYS A CA 1
ATOM 1068 C C . LYS A 1 137 ? 2.930 -1.202 -30.906 1.00 28.42 137 LYS A C 1
ATOM 1070 O O . LYS A 1 137 ? 3.520 -1.889 -30.072 1.00 28.42 137 LYS A O 1
ATOM 1075 N N . PRO A 1 138 ? 1.596 -1.233 -31.044 1.00 32.91 138 PRO A N 1
ATOM 1076 C CA . PRO A 1 138 ? 0.775 -2.136 -30.256 1.00 32.91 138 PRO A CA 1
ATOM 1077 C C . PRO A 1 138 ? 1.116 -3.579 -30.642 1.00 32.91 138 PRO A C 1
ATOM 1079 O O . PRO A 1 138 ? 0.892 -3.994 -31.778 1.00 32.91 138 PRO A O 1
ATOM 1082 N N . ALA A 1 139 ? 1.681 -4.339 -29.705 1.00 35.84 139 ALA A N 1
ATOM 1083 C CA . ALA A 1 139 ? 1.685 -5.792 -29.792 1.00 35.84 139 ALA A CA 1
ATOM 1084 C C . ALA A 1 139 ? 0.285 -6.294 -29.387 1.00 35.84 139 ALA A C 1
ATOM 1086 O O . ALA A 1 139 ? -0.311 -5.736 -28.459 1.00 35.84 139 ALA A O 1
ATOM 1087 N N . PRO A 1 140 ? -0.282 -7.299 -30.074 1.00 32.19 140 PRO A N 1
ATOM 1088 C CA . PRO A 1 140 ? -1.613 -7.797 -29.759 1.00 32.19 140 PRO A CA 1
ATOM 1089 C C . PRO A 1 140 ? -1.614 -8.442 -28.369 1.00 32.19 140 PRO A C 1
ATOM 1091 O O . PRO A 1 140 ? -1.048 -9.513 -28.166 1.00 32.19 140 PRO A O 1
ATOM 1094 N N . ILE A 1 141 ? -2.282 -7.793 -27.414 1.00 35.12 141 ILE A N 1
ATOM 1095 C CA . ILE A 1 141 ? -2.578 -8.363 -26.100 1.00 35.12 141 ILE A CA 1
ATOM 1096 C C . ILE A 1 141 ? -3.572 -9.508 -26.324 1.00 35.12 141 ILE A C 1
ATOM 1098 O O . ILE A 1 141 ? -4.772 -9.284 -26.493 1.00 35.12 141 ILE A O 1
ATOM 1102 N N . ARG A 1 142 ? -3.088 -10.754 -26.347 1.00 28.38 142 ARG A N 1
ATOM 1103 C CA . ARG A 1 142 ? -3.956 -11.920 -26.154 1.00 28.38 142 ARG A CA 1
ATOM 1104 C C . ARG A 1 142 ? -4.306 -11.983 -24.673 1.00 28.38 142 ARG A C 1
ATOM 1106 O O . ARG A 1 142 ? -3.520 -12.461 -23.863 1.00 28.38 142 ARG A O 1
ATOM 1113 N N . ALA A 1 143 ? -5.488 -11.483 -24.327 1.00 30.23 143 ALA A N 1
ATOM 1114 C CA . ALA A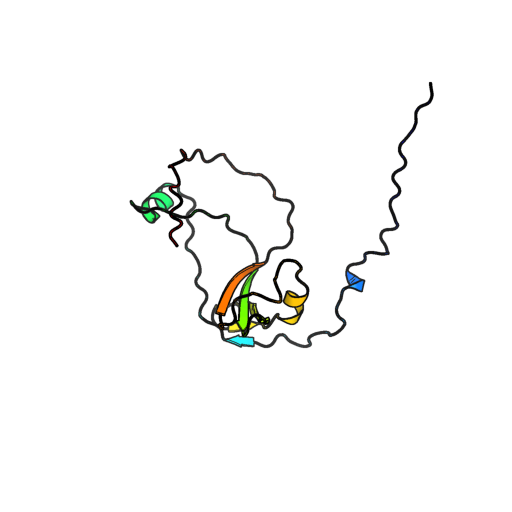 1 143 ? -6.092 -11.716 -23.025 1.00 30.23 143 ALA A CA 1
ATOM 1115 C C . ALA A 1 143 ? -6.318 -13.227 -22.852 1.00 30.23 143 ALA A C 1
ATOM 1117 O O . ALA A 1 143 ? -7.216 -13.802 -23.464 1.00 30.23 143 ALA A O 1
ATOM 1118 N N . ILE A 1 144 ? -5.478 -13.877 -22.049 1.00 31.53 144 ILE A N 1
ATOM 1119 C CA . ILE A 1 144 ? -5.737 -15.225 -21.549 1.00 31.53 144 ILE A CA 1
ATOM 1120 C C . ILE A 1 144 ? -6.449 -15.047 -20.210 1.00 31.53 144 ILE A C 1
ATOM 1122 O O . ILE A 1 144 ? -5.819 -14.963 -19.163 1.00 31.53 144 ILE A O 1
ATOM 1126 N N . TRP A 1 145 ? -7.776 -14.963 -20.266 1.00 26.47 145 TRP A N 1
ATOM 1127 C CA . TRP A 1 145 ? -8.615 -15.397 -19.157 1.00 26.47 145 TRP A CA 1
ATOM 1128 C C . TRP A 1 145 ? -8.887 -16.882 -19.393 1.00 26.47 145 TRP A C 1
ATOM 1130 O O . TRP A 1 145 ? -9.511 -17.245 -20.393 1.00 26.47 145 TRP A O 1
ATOM 1140 N N . ARG A 1 146 ? -8.389 -17.753 -18.517 1.00 24.25 146 ARG A N 1
ATOM 1141 C CA . ARG A 1 146 ? -8.945 -19.099 -18.365 1.00 24.25 146 ARG A CA 1
ATOM 1142 C C . ARG A 1 146 ? -9.418 -19.271 -16.930 1.00 24.25 146 ARG A C 1
ATOM 1144 O O . ARG A 1 146 ? -8.843 -18.689 -16.017 1.00 24.25 146 ARG A O 1
ATOM 1151 N N . GLN A 1 147 ? -10.531 -19.991 -16.881 1.00 34.69 147 GLN A N 1
ATOM 1152 C CA . GLN A 1 147 ? -11.419 -20.320 -15.772 1.00 34.69 147 GLN A CA 1
ATOM 1153 C C . GLN A 1 147 ? -10.704 -21.002 -14.613 1.00 34.69 147 GLN A C 1
ATOM 1155 O O . GLN A 1 147 ? -9.706 -21.708 -14.885 1.00 34.69 147 GLN A O 1
#

Secondary structure (DSSP, 8-state):
------------TTTT-GGGG--S---SSPPEEE-SPPPPPP---SHHHHHHHHTTS---------SEEEEEEEETTEEEEEEE--SSSSEEEB-HHHHTT-TTS-SB-S--S-EEEEEEE--------------------------

Solvent-accessible surface area (backbone atoms only — not comparable to full-atom values): 9997 Å² total; per-residue (Å²): 141,82,90,82,80,86,80,80,84,75,75,72,81,76,84,74,47,75,78,77,73,56,75,88,71,81,73,90,70,71,53,76,41,80,53,80,74,61,82,83,82,88,83,75,94,48,70,69,55,51,51,66,69,40,65,95,50,92,75,90,85,76,85,84,78,79,59,51,51,36,41,39,34,33,44,67,17,28,60,71,43,29,31,38,41,53,91,78,26,33,46,12,34,49,43,37,75,65,52,71,72,39,88,89,54,72,59,63,52,94,58,53,65,72,46,77,48,79,48,67,54,56,79,94,67,83,82,76,87,81,73,81,87,78,87,71,81,85,72,84,80,77,82,81,83,79,135

Foldseek 3Di:
DDDDDDDDPDDDPPPPPPVVPPPPDDPPDFDKDFDDQDDDDDDDPDPVVVCVVCPVHDDDDDDDDPAWKWKWKDAQQATDWIWTCDDRSGITTTPSVVVVPDPPDDRGGPDHHIDIDMDGDDDPDPPDPPDDDDDDDDDDPPDDDDD

pLDDT: mean 70.94, std 24.87, range [24.25, 94.12]

Mean predicted aligned error: 14.68 Å

Sequence (147 aa):
MSCVTWRSKWASPFLSSPTQTVLGDILAELTPVRHTPMLSADKTKLVEGLVRFAREKDVLLSWKIDGLTLVLRYDDGQFRQAITRGRESIIGEDVTLAVRTFLNVPLTVPDTEPFGVWGTVSSPGRISRRTTPISVKPAPIRAIWRQ

Nearest PDB structures (foldseek):
  6ksc-assembly1_A  TM=8.125E-01  e=1.443E-04  Mycobacterium tuberculosis H37Rv
  6lw8-assembly1_A  TM=7.399E-01  e=7.177E-04  Mycobacterium tuberculosis H37Rv
  1b04-assembly1_A  TM=7.811E-01  e=1.857E-03  Geobacillus stearothermophilus
  8ak4-assembly1_A  TM=8.178E-01  e=5.411E-03  Deinococcus radiodurans
  1v9p-assembly1_A  TM=6.751E-01  e=1.649E-03  Thermus filiformis

Radius of gyration: 22.45 Å; Cα contacts (8 Å, |Δi|>4): 143; chains: 1; bounding box: 52×62×52 Å